Protein AF-G2FBV0-F1 (afdb_monomer_lite)

Structure (mmCIF, N/CA/C/O backbone):
data_AF-G2FBV0-F1
#
_entry.id   AF-G2FBV0-F1
#
loop_
_atom_site.group_PDB
_atom_site.id
_atom_site.type_symbol
_atom_site.label_atom_id
_atom_site.label_alt_id
_atom_site.label_comp_id
_atom_site.label_asym_id
_atom_site.label_entity_id
_atom_site.label_seq_id
_atom_site.pdbx_PDB_ins_code
_atom_site.Cartn_x
_atom_site.Cartn_y
_atom_site.Cartn_z
_atom_site.occupancy
_atom_site.B_iso_or_equiv
_atom_site.auth_seq_id
_atom_site.auth_comp_id
_atom_site.auth_asym_id
_atom_site.auth_atom_id
_atom_site.pdbx_PDB_model_num
ATOM 1 N N . MET A 1 1 ? -1.690 -0.397 3.708 1.00 96.75 1 MET A N 1
ATOM 2 C CA . MET A 1 1 ? -0.736 -1.517 3.858 1.00 96.75 1 MET A CA 1
ATOM 3 C C . MET A 1 1 ? -0.018 -1.736 2.538 1.00 96.75 1 MET A C 1
ATOM 5 O O . MET A 1 1 ? -0.670 -1.680 1.503 1.00 96.75 1 MET A O 1
ATOM 9 N N . VAL A 1 2 ? 1.295 -1.947 2.562 1.00 98.12 2 VAL A N 1
ATOM 10 C CA . VAL A 1 2 ? 2.136 -2.155 1.374 1.00 98.12 2 VAL A CA 1
ATOM 11 C C . VAL A 1 2 ? 2.826 -3.503 1.519 1.00 98.12 2 VAL A C 1
ATOM 13 O O . VAL A 1 2 ? 3.604 -3.699 2.446 1.00 98.12 2 VAL A O 1
ATOM 16 N N . PHE A 1 3 ? 2.529 -4.435 0.625 1.00 97.94 3 PHE A N 1
ATOM 17 C CA . PHE A 1 3 ? 3.175 -5.737 0.563 1.00 97.94 3 PHE A CA 1
ATOM 18 C C . PHE A 1 3 ? 4.417 -5.637 -0.318 1.00 97.94 3 PHE A C 1
ATOM 20 O O . PHE A 1 3 ? 4.321 -5.247 -1.483 1.00 97.94 3 PHE A O 1
ATOM 27 N N . THR A 1 4 ? 5.570 -5.970 0.248 1.00 97.56 4 THR A N 1
ATOM 28 C CA . THR A 1 4 ? 6.894 -5.863 -0.378 1.00 97.56 4 THR A CA 1
ATOM 29 C C . THR A 1 4 ? 7.613 -7.204 -0.315 1.00 97.56 4 THR A C 1
ATOM 31 O O . THR A 1 4 ? 7.167 -8.102 0.391 1.00 97.56 4 THR A O 1
ATOM 34 N N . ALA A 1 5 ? 8.730 -7.335 -1.022 1.00 95.75 5 ALA A N 1
ATOM 35 C CA . ALA A 1 5 ? 9.646 -8.464 -0.895 1.00 95.75 5 ALA A CA 1
ATOM 36 C C . ALA A 1 5 ? 11.090 -7.951 -0.816 1.00 95.75 5 ALA A C 1
ATOM 38 O O . ALA A 1 5 ? 11.381 -6.840 -1.271 1.00 95.75 5 ALA A O 1
ATOM 39 N N . GLU A 1 6 ? 11.984 -8.765 -0.262 1.00 92.62 6 GLU A N 1
ATOM 40 C CA . GLU A 1 6 ? 13.429 -8.533 -0.316 1.00 92.62 6 GLU A CA 1
ATOM 41 C C . GLU A 1 6 ? 13.921 -8.392 -1.774 1.00 92.62 6 GLU A C 1
ATOM 43 O O . GLU A 1 6 ? 13.434 -9.083 -2.670 1.00 92.62 6 GLU A O 1
ATOM 48 N N . ALA A 1 7 ? 14.878 -7.486 -2.012 1.00 90.75 7 ALA A N 1
ATOM 49 C CA . ALA A 1 7 ? 15.469 -7.210 -3.330 1.00 90.75 7 ALA A CA 1
ATOM 50 C C . ALA A 1 7 ? 14.446 -6.870 -4.445 1.00 90.75 7 ALA A C 1
ATOM 52 O O . ALA A 1 7 ? 14.608 -7.251 -5.606 1.00 90.75 7 ALA A O 1
ATOM 53 N N . CYS A 1 8 ? 13.385 -6.134 -4.102 1.00 95.56 8 CYS A N 1
ATOM 54 C CA . CYS A 1 8 ? 12.324 -5.726 -5.025 1.00 95.56 8 CYS A CA 1
ATOM 55 C C . CYS A 1 8 ? 12.521 -4.283 -5.532 1.00 95.56 8 CYS A C 1
ATOM 57 O O . CYS A 1 8 ? 12.062 -3.326 -4.906 1.00 95.56 8 CYS A O 1
ATOM 59 N N . SER A 1 9 ? 13.111 -4.118 -6.720 1.00 97.31 9 SER A N 1
ATOM 60 C CA . SER A 1 9 ? 13.349 -2.793 -7.325 1.00 97.31 9 SER A CA 1
ATOM 61 C C . SER A 1 9 ? 12.065 -1.986 -7.564 1.00 97.31 9 SER A C 1
ATOM 63 O O . SER A 1 9 ? 12.040 -0.777 -7.354 1.00 97.31 9 SER A O 1
ATOM 65 N N . TYR A 1 10 ? 10.963 -2.641 -7.941 1.00 98.06 10 TYR A N 1
ATOM 66 C CA . TYR A 1 10 ? 9.659 -1.982 -8.085 1.00 98.06 10 TYR A CA 1
ATOM 67 C C . TYR A 1 10 ? 9.100 -1.476 -6.749 1.00 98.06 10 TYR A C 1
ATOM 69 O O . TYR A 1 10 ? 8.418 -0.454 -6.711 1.00 98.06 10 TYR A O 1
ATOM 77 N N . CYS A 1 11 ? 9.389 -2.175 -5.648 1.00 98.06 11 CYS A N 1
ATOM 78 C CA . CYS A 1 11 ? 8.986 -1.759 -4.310 1.00 98.06 11 CYS A CA 1
ATOM 79 C C . CYS A 1 11 ? 9.761 -0.505 -3.881 1.00 98.06 11 CYS A C 1
ATOM 81 O O . CYS A 1 11 ? 9.167 0.422 -3.333 1.00 98.06 11 CYS A O 1
ATOM 83 N N . GLU A 1 12 ? 11.063 -0.463 -4.174 1.00 97.94 12 GLU A N 1
ATOM 84 C CA . GLU A 1 12 ? 11.923 0.698 -3.918 1.00 97.94 12 GLU A CA 1
ATOM 85 C C . GLU A 1 12 ? 11.476 1.919 -4.729 1.00 97.94 12 GLU A C 1
ATOM 87 O O . GLU A 1 12 ? 11.300 2.998 -4.163 1.00 97.94 12 GLU A O 1
ATOM 92 N N . GLN A 1 13 ? 11.214 1.743 -6.029 1.00 98.31 13 GLN A N 1
ATOM 93 C CA . GLN A 1 13 ? 10.723 2.825 -6.889 1.00 98.31 13 GLN A CA 1
ATOM 94 C C . GLN A 1 13 ? 9.388 3.382 -6.389 1.00 98.31 13 GLN A C 1
ATOM 96 O O . GLN A 1 13 ? 9.259 4.589 -6.197 1.00 98.31 13 GLN A O 1
ATOM 101 N N . LEU A 1 14 ? 8.418 2.512 -6.084 1.00 98.62 14 LEU A N 1
ATOM 102 C CA . LEU A 1 14 ? 7.136 2.942 -5.526 1.00 98.62 14 LEU A CA 1
ATOM 103 C C . LEU A 1 14 ? 7.314 3.722 -4.210 1.00 98.62 14 LEU A C 1
ATOM 105 O O . LEU A 1 14 ? 6.643 4.734 -3.979 1.00 98.62 14 LEU A O 1
ATOM 109 N N . ALA A 1 15 ? 8.208 3.255 -3.336 1.00 98.00 15 ALA A N 1
ATOM 110 C CA . ALA A 1 15 ? 8.479 3.925 -2.074 1.00 98.00 15 ALA A CA 1
ATOM 111 C C . ALA A 1 15 ? 9.026 5.343 -2.293 1.00 98.00 15 ALA A C 1
ATOM 113 O O . ALA A 1 15 ? 8.491 6.291 -1.716 1.00 98.00 15 ALA A O 1
ATOM 114 N N . HIS A 1 16 ? 10.041 5.491 -3.146 1.00 98.19 16 HIS A N 1
ATOM 115 C CA . HIS A 1 16 ? 10.682 6.775 -3.435 1.00 98.19 16 HIS A CA 1
ATOM 116 C C . HIS A 1 16 ? 9.769 7.754 -4.178 1.00 98.19 16 HIS A C 1
ATOM 118 O O . HIS A 1 16 ? 9.689 8.925 -3.801 1.00 98.19 16 HIS A O 1
ATOM 124 N N . ASP A 1 17 ? 9.068 7.283 -5.205 1.00 98.19 17 ASP A N 1
ATOM 125 C CA . ASP A 1 17 ? 8.331 8.158 -6.117 1.00 98.19 17 ASP A CA 1
ATOM 126 C C . ASP A 1 17 ? 6.993 8.629 -5.536 1.00 98.19 17 ASP A C 1
ATOM 128 O O . ASP A 1 17 ? 6.518 9.718 -5.889 1.00 98.19 17 ASP A O 1
ATOM 132 N N . VAL A 1 18 ? 6.388 7.818 -4.655 1.00 97.75 18 VAL A N 1
ATOM 133 C CA . VAL A 1 18 ? 5.006 8.002 -4.188 1.00 97.75 18 VAL A CA 1
ATOM 134 C C . VAL A 1 18 ? 4.877 7.932 -2.668 1.00 97.75 18 VAL A C 1
ATOM 136 O O . VAL A 1 18 ? 4.404 8.890 -2.057 1.00 97.75 18 VAL A O 1
ATOM 139 N N . LEU A 1 19 ? 5.262 6.818 -2.036 1.00 97.31 19 LEU A N 1
ATOM 140 C CA . LEU A 1 19 ? 4.860 6.552 -0.645 1.00 97.31 19 LEU A CA 1
ATOM 141 C C . LEU A 1 19 ? 5.585 7.440 0.374 1.00 97.31 19 LEU A C 1
ATOM 143 O O . LEU A 1 19 ? 4.952 7.948 1.298 1.00 97.31 19 LEU A O 1
ATOM 147 N N . ILE A 1 20 ? 6.894 7.646 0.208 1.00 97.19 20 ILE A N 1
ATOM 148 C CA . ILE A 1 20 ? 7.689 8.527 1.072 1.00 97.19 20 ILE A CA 1
ATOM 149 C C . ILE A 1 20 ? 7.206 9.983 0.938 1.00 97.19 20 ILE A C 1
ATOM 151 O O . ILE A 1 20 ? 6.895 10.578 1.972 1.00 97.19 20 ILE A O 1
ATOM 155 N N . PRO A 1 21 ? 7.051 10.553 -0.279 1.00 96.06 21 PRO A N 1
ATOM 156 C CA . PRO A 1 21 ? 6.451 11.877 -0.449 1.00 96.06 21 PRO A CA 1
ATOM 157 C C . PRO A 1 21 ? 5.055 12.003 0.170 1.00 96.06 21 PRO A C 1
ATOM 159 O O . PRO A 1 21 ? 4.775 12.992 0.845 1.00 96.06 21 PRO A O 1
ATOM 162 N N . LEU A 1 22 ? 4.191 10.996 -0.003 1.00 94.50 22 LEU A N 1
ATOM 163 C CA . LEU A 1 22 ? 2.845 11.002 0.573 1.00 94.50 22 LEU A CA 1
ATOM 164 C C . LEU A 1 22 ? 2.892 11.046 2.105 1.00 94.50 22 LEU A C 1
ATOM 166 O O . LEU A 1 22 ? 2.213 11.865 2.723 1.00 94.50 22 LEU A O 1
ATOM 170 N N . GLN A 1 23 ? 3.733 10.215 2.725 1.00 94.06 23 GLN A N 1
ATOM 171 C CA . GLN A 1 23 ? 3.895 10.189 4.180 1.00 94.06 23 GLN A CA 1
ATOM 172 C C . GLN A 1 23 ? 4.519 11.488 4.720 1.00 94.06 23 GLN A C 1
ATOM 174 O O . GLN A 1 23 ? 4.215 11.881 5.850 1.00 94.06 23 GLN A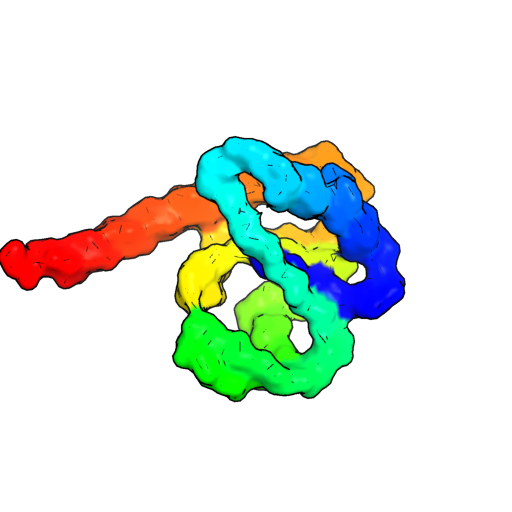 O 1
ATOM 179 N N . ALA A 1 24 ? 5.361 12.157 3.928 1.00 94.62 24 ALA A N 1
ATOM 180 C CA . ALA A 1 24 ? 5.998 13.428 4.269 1.00 94.62 24 ALA A CA 1
ATOM 181 C C . ALA A 1 24 ? 5.100 14.659 4.043 1.00 94.62 24 ALA A C 1
ATOM 183 O O . ALA A 1 24 ? 5.400 15.714 4.588 1.00 94.62 24 ALA A O 1
ATOM 184 N N . SER A 1 25 ? 4.012 14.537 3.277 1.00 93.06 25 SER A N 1
ATOM 185 C CA . SER A 1 25 ? 3.101 15.654 2.986 1.00 93.06 25 SER A CA 1
ATOM 186 C C . SER A 1 25 ? 2.412 16.213 4.240 1.00 93.06 25 SER A C 1
ATOM 188 O O . SER A 1 25 ? 2.167 15.481 5.199 1.00 93.06 25 SER A O 1
ATOM 190 N N . ASP A 1 26 ? 2.027 17.488 4.217 1.00 92.88 26 ASP A N 1
ATOM 191 C CA . ASP A 1 26 ? 1.255 18.131 5.296 1.00 92.88 26 ASP A CA 1
ATOM 192 C C . ASP A 1 26 ? -0.270 17.944 5.144 1.00 92.88 26 ASP A C 1
ATOM 194 O O . ASP A 1 26 ? -1.062 18.642 5.784 1.00 92.88 26 ASP A O 1
ATOM 198 N N . GLU A 1 27 ? -0.708 17.005 4.294 1.00 88.56 27 GLU A N 1
ATOM 199 C CA . GLU A 1 27 ? -2.130 16.732 4.081 1.00 88.56 27 GLU A CA 1
ATOM 200 C C . GLU A 1 27 ? -2.782 16.237 5.382 1.00 88.56 27 GLU A C 1
ATOM 202 O O . GLU A 1 27 ? -2.358 15.251 6.001 1.00 88.56 27 GLU A O 1
ATOM 207 N N . GLN A 1 28 ? -3.846 16.927 5.800 1.00 82.06 28 GLN A N 1
ATOM 208 C CA . GLN A 1 28 ? -4.677 16.469 6.906 1.00 82.06 28 GLN A CA 1
ATOM 209 C C . GLN A 1 28 ? -5.382 15.169 6.505 1.00 82.06 28 GLN A C 1
ATOM 211 O O . GLN A 1 28 ? -5.941 15.065 5.419 1.00 82.06 28 GLN A O 1
ATOM 216 N N . ASN A 1 29 ? -5.384 14.183 7.404 1.00 82.19 29 ASN A N 1
ATOM 217 C CA . ASN A 1 29 ? -5.931 12.841 7.165 1.00 82.19 29 ASN A CA 1
ATOM 218 C C . ASN A 1 29 ? -5.176 12.002 6.113 1.00 82.19 29 ASN A C 1
ATOM 220 O O . ASN A 1 29 ? -5.760 11.077 5.543 1.00 82.19 29 ASN A O 1
ATOM 224 N N . LYS A 1 30 ? -3.881 12.265 5.873 1.00 85.50 30 LYS A N 1
ATOM 225 C CA . LYS A 1 30 ? -3.047 11.347 5.077 1.00 85.50 30 LYS A CA 1
ATOM 226 C C . LYS A 1 30 ? -3.049 9.929 5.679 1.00 85.50 30 LYS A C 1
ATOM 228 O O . LYS A 1 30 ? -3.018 9.781 6.907 1.00 85.50 30 LYS A O 1
ATOM 233 N N . PRO A 1 31 ? -3.062 8.872 4.848 1.00 88.94 31 PRO A N 1
ATOM 234 C CA . PRO A 1 31 ? -3.105 7.501 5.336 1.00 88.94 31 PRO A CA 1
ATOM 235 C C . PRO A 1 31 ? -1.818 7.124 6.076 1.00 88.94 31 PRO A C 1
ATOM 237 O O . PRO A 1 31 ? -0.721 7.562 5.730 1.00 88.94 31 PRO A O 1
ATOM 240 N N . ILE A 1 32 ? -1.943 6.241 7.068 1.00 93.31 32 ILE A N 1
ATOM 241 C CA . ILE A 1 32 ? -0.785 5.617 7.712 1.00 93.31 32 ILE A CA 1
ATOM 242 C C . ILE A 1 32 ? -0.269 4.504 6.802 1.00 93.31 32 ILE A C 1
ATOM 244 O O . ILE A 1 32 ? -0.967 3.523 6.527 1.00 93.31 32 ILE A O 1
ATOM 248 N N . ILE A 1 33 ? 0.985 4.622 6.376 1.00 96.12 33 ILE A N 1
ATOM 249 C CA . ILE A 1 33 ? 1.627 3.611 5.543 1.00 96.12 33 ILE A CA 1
ATOM 250 C C . ILE A 1 33 ? 2.386 2.623 6.437 1.00 96.12 33 ILE A C 1
ATOM 252 O O . ILE A 1 33 ? 3.228 2.989 7.255 1.00 96.12 33 ILE A O 1
ATOM 256 N N . LYS A 1 34 ? 2.073 1.336 6.280 1.00 95.25 34 LYS A N 1
ATOM 257 C CA . LYS A 1 34 ? 2.782 0.211 6.900 1.00 95.25 34 LYS A CA 1
ATOM 258 C C . LYS A 1 34 ? 3.241 -0.736 5.803 1.00 95.25 34 LYS A C 1
ATOM 260 O O . LYS A 1 34 ? 2.460 -1.013 4.893 1.00 95.25 34 LYS A O 1
ATOM 265 N N . ALA A 1 35 ? 4.479 -1.206 5.903 1.00 95.25 35 ALA A N 1
ATOM 266 C CA . ALA A 1 35 ? 5.053 -2.187 4.996 1.00 95.25 35 ALA A CA 1
ATOM 267 C C . ALA A 1 35 ? 5.037 -3.580 5.636 1.00 95.25 35 ALA A C 1
ATOM 269 O O . ALA A 1 35 ? 5.253 -3.719 6.841 1.00 95.25 35 ALA A O 1
ATOM 270 N N . PHE A 1 36 ? 4.787 -4.595 4.819 1.00 95.50 36 PHE A N 1
ATOM 271 C CA . PHE A 1 36 ? 4.854 -5.997 5.195 1.00 95.50 36 PHE A CA 1
ATOM 272 C C . PHE A 1 36 ? 5.645 -6.759 4.147 1.00 95.50 36 PHE A C 1
ATOM 274 O O . PHE A 1 36 ? 5.231 -6.862 2.993 1.00 95.50 36 PHE A O 1
ATOM 281 N N . ASP A 1 37 ? 6.777 -7.299 4.576 1.00 94.38 37 ASP A N 1
ATOM 282 C CA . ASP A 1 37 ? 7.618 -8.133 3.738 1.00 94.38 37 ASP A CA 1
ATOM 283 C C . ASP A 1 37 ? 7.044 -9.556 3.672 1.00 94.38 37 ASP A C 1
ATOM 285 O O . ASP A 1 37 ? 6.981 -10.272 4.678 1.00 94.38 37 ASP A O 1
ATOM 289 N N . ILE A 1 38 ? 6.617 -9.959 2.473 1.00 93.75 38 ILE A N 1
ATOM 290 C CA . ILE A 1 38 ? 6.004 -11.264 2.212 1.00 93.75 38 ILE A CA 1
ATOM 291 C C . ILE A 1 38 ? 6.990 -12.426 2.326 1.00 93.75 38 ILE A C 1
ATOM 293 O O . ILE A 1 38 ? 6.558 -13.568 2.493 1.00 93.75 38 ILE A O 1
ATOM 297 N N . SER A 1 39 ? 8.294 -12.146 2.282 1.00 87.06 39 SER A N 1
ATOM 298 C CA . SER A 1 39 ? 9.349 -13.134 2.503 1.00 87.06 39 SER A CA 1
ATOM 299 C C . SER A 1 39 ? 9.463 -13.529 3.980 1.00 87.06 39 SER A C 1
ATOM 301 O O . SER A 1 39 ? 10.075 -14.546 4.314 1.00 87.06 39 SER A O 1
ATOM 303 N N . THR A 1 40 ? 8.842 -12.773 4.895 1.00 77.69 40 THR A N 1
ATOM 304 C CA . THR A 1 40 ? 8.898 -13.073 6.329 1.00 77.69 40 THR A CA 1
ATOM 305 C C . THR A 1 40 ? 7.972 -14.241 6.696 1.00 77.69 40 THR A C 1
ATOM 307 O O . THR A 1 40 ? 6.747 -14.142 6.737 1.00 77.69 40 THR A O 1
ATOM 310 N N . GLY A 1 41 ? 8.562 -15.395 7.026 1.00 71.50 41 GLY A N 1
ATOM 311 C CA . GLY A 1 41 ? 7.830 -16.606 7.436 1.00 71.50 41 GLY A CA 1
ATOM 312 C C . GLY A 1 41 ? 7.229 -16.567 8.853 1.00 71.50 41 GLY A C 1
ATOM 313 O O . GLY A 1 41 ? 6.750 -17.587 9.354 1.00 71.50 41 GLY A O 1
ATOM 314 N N . ASN A 1 42 ? 7.270 -15.416 9.525 1.00 84.31 42 ASN A N 1
ATOM 315 C CA . ASN A 1 42 ? 6.974 -15.293 10.949 1.00 84.31 42 ASN A CA 1
ATOM 316 C C . ASN A 1 42 ? 5.471 -15.144 11.248 1.00 84.31 42 ASN A C 1
ATOM 318 O O . ASN A 1 42 ? 4.631 -14.906 10.374 1.00 84.31 42 ASN A O 1
ATOM 322 N N . LYS A 1 43 ? 5.117 -15.319 12.527 1.00 91.69 43 LYS A N 1
ATOM 323 C CA . LYS A 1 43 ? 3.802 -14.916 13.044 1.00 91.69 43 LYS A CA 1
ATOM 324 C C . LYS A 1 43 ? 3.800 -13.408 13.286 1.00 91.69 43 LYS A C 1
ATOM 326 O O . LYS A 1 43 ? 4.790 -12.884 13.791 1.00 91.69 43 LYS A O 1
ATOM 331 N N . ILE A 1 44 ? 2.681 -12.754 13.001 1.00 92.62 44 ILE A N 1
ATOM 332 C CA . ILE A 1 44 ? 2.462 -11.330 13.280 1.00 92.62 44 ILE A CA 1
ATOM 333 C C . ILE A 1 44 ? 1.293 -11.137 14.242 1.00 92.62 44 ILE A C 1
ATOM 335 O O . ILE A 1 44 ? 0.480 -12.047 14.409 1.00 92.62 44 ILE A O 1
ATOM 339 N N . ILE A 1 45 ? 1.233 -9.962 14.867 1.00 94.19 45 ILE A N 1
ATOM 340 C CA . ILE A 1 45 ? 0.065 -9.505 15.623 1.00 94.19 45 ILE A CA 1
ATOM 341 C C . ILE A 1 45 ? -0.893 -8.838 14.639 1.00 94.19 45 ILE A C 1
ATOM 343 O O . ILE A 1 45 ? -0.483 -7.939 13.906 1.00 94.19 45 ILE A O 1
ATOM 347 N N . ASP A 1 46 ? -2.124 -9.327 14.592 1.00 94.75 46 ASP A N 1
ATOM 348 C CA . ASP A 1 46 ? -3.180 -8.826 13.716 1.00 94.75 46 ASP A CA 1
ATOM 349 C C . ASP A 1 46 ? -3.952 -7.662 14.364 1.00 94.75 46 ASP A C 1
ATOM 351 O O . ASP A 1 46 ? -3.712 -7.314 15.523 1.00 94.75 46 ASP A O 1
ATOM 355 N N . PHE A 1 47 ? -4.886 -7.064 13.622 1.00 94.62 47 PHE A N 1
ATOM 356 C CA . PHE A 1 47 ? -5.693 -5.921 14.074 1.00 94.62 47 PHE A CA 1
ATOM 357 C C . PHE A 1 47 ? -6.499 -6.203 15.356 1.00 94.62 47 PHE A C 1
ATOM 359 O O . PHE A 1 47 ? -6.691 -5.302 16.166 1.00 94.62 47 PHE A O 1
ATOM 366 N N . ASP A 1 48 ? -6.906 -7.455 15.579 1.00 94.56 48 ASP A N 1
ATOM 367 C CA . ASP A 1 48 ? -7.633 -7.910 16.774 1.00 94.56 48 ASP A CA 1
ATOM 368 C C . ASP A 1 48 ? -6.713 -8.337 17.940 1.00 94.56 48 ASP A C 1
ATOM 370 O O . ASP A 1 48 ? -7.178 -8.842 18.963 1.00 94.56 48 ASP A O 1
ATOM 374 N N . GLY A 1 49 ? -5.393 -8.174 17.794 1.00 95.94 49 GLY A N 1
ATOM 375 C CA . GLY A 1 49 ? -4.391 -8.595 18.776 1.00 95.94 49 GLY A CA 1
ATOM 376 C C . GLY A 1 49 ? -4.016 -10.081 18.715 1.00 95.94 49 GLY A C 1
ATOM 377 O O . GLY A 1 49 ? -3.120 -10.522 19.447 1.00 95.94 49 GLY A O 1
ATOM 378 N N . SER A 1 50 ? -4.644 -10.873 17.844 1.00 95.69 50 SER A N 1
ATOM 379 C CA . SER A 1 50 ? -4.334 -12.293 17.687 1.00 95.69 50 SER A CA 1
ATOM 380 C C . SER A 1 50 ? -3.024 -12.522 16.920 1.00 95.69 50 SER A C 1
ATOM 382 O O . SER A 1 50 ? -2.559 -11.695 16.136 1.00 95.69 50 SER A O 1
ATOM 384 N N . LYS A 1 51 ? -2.388 -13.680 17.149 1.00 96.31 51 LYS A N 1
ATOM 385 C CA . LYS A 1 51 ? -1.188 -14.098 16.406 1.00 96.31 51 LYS A CA 1
ATOM 386 C C . LYS A 1 51 ? -1.581 -14.874 15.153 1.00 96.31 51 LYS A C 1
ATOM 388 O O . LYS A 1 51 ? -1.964 -16.042 15.257 1.00 96.31 51 LYS A O 1
ATOM 393 N N . VAL A 1 52 ? -1.365 -14.299 13.973 1.00 95.19 52 VAL A N 1
ATOM 394 C CA . VAL A 1 52 ? -1.633 -14.954 12.679 1.00 95.19 52 VAL A CA 1
ATOM 395 C C . VAL A 1 52 ? -0.340 -15.316 11.947 1.00 95.19 52 VAL A C 1
ATOM 397 O O . VAL A 1 52 ? 0.700 -14.686 12.129 1.00 95.19 52 VAL A O 1
ATOM 400 N N . ARG A 1 53 ? -0.369 -16.372 11.121 1.00 94.25 53 ARG A N 1
ATOM 401 C CA . ARG A 1 53 ? 0.768 -16.716 10.243 1.00 94.25 53 ARG A CA 1
ATOM 402 C C . ARG A 1 53 ? 0.840 -15.695 9.106 1.00 94.25 53 ARG A C 1
ATOM 404 O O . ARG A 1 53 ? -0.193 -15.455 8.486 1.00 94.25 53 ARG A O 1
ATOM 411 N N . GLY A 1 54 ? 2.032 -15.194 8.765 1.00 93.94 54 GLY A N 1
ATOM 412 C CA . GLY A 1 54 ? 2.213 -14.221 7.676 1.00 93.94 54 GLY A CA 1
ATOM 413 C C . GLY A 1 54 ? 1.525 -14.631 6.368 1.00 93.94 54 GLY A C 1
ATOM 414 O O . GLY A 1 54 ? 0.755 -13.864 5.808 1.00 93.94 54 GLY A O 1
ATOM 415 N N . ARG A 1 55 ? 1.651 -15.898 5.956 1.00 93.19 55 ARG A N 1
ATOM 416 C CA . ARG A 1 55 ?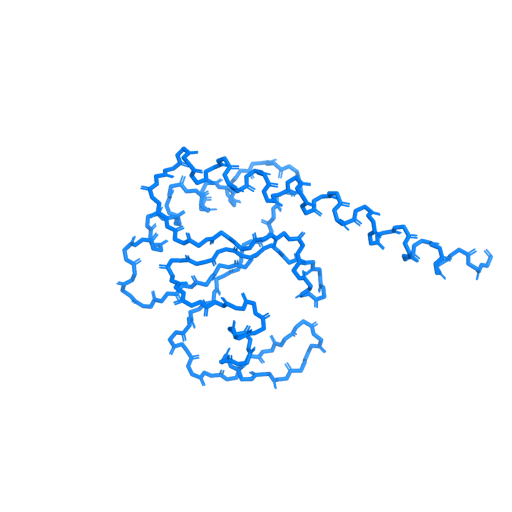 0.951 -16.438 4.771 1.00 93.19 55 ARG A CA 1
ATOM 417 C C . ARG A 1 55 ? -0.578 -16.317 4.810 1.00 93.19 55 ARG A C 1
ATOM 419 O O . ARG A 1 55 ? -1.196 -16.119 3.772 1.00 93.19 55 ARG A O 1
ATOM 426 N N . ASN A 1 56 ? -1.193 -16.433 5.989 1.00 94.56 56 ASN A N 1
ATOM 427 C CA . ASN A 1 56 ? -2.641 -16.279 6.129 1.00 94.56 56 ASN A CA 1
ATOM 428 C C . ASN A 1 56 ? -3.020 -14.800 5.977 1.00 94.56 56 ASN A C 1
ATOM 430 O O . ASN A 1 56 ? -4.041 -14.494 5.374 1.00 94.56 56 ASN A O 1
ATOM 434 N N . PHE A 1 57 ? -2.175 -13.896 6.482 1.00 95.00 57 PHE A N 1
ATOM 435 C CA . PHE A 1 57 ? -2.343 -12.457 6.309 1.00 95.00 57 PHE A CA 1
ATOM 436 C C . PHE A 1 57 ? -2.193 -12.039 4.835 1.00 95.00 57 PHE A C 1
ATOM 438 O O . PHE A 1 57 ? -3.051 -11.337 4.320 1.00 95.00 57 PHE A O 1
ATOM 445 N N . ILE A 1 58 ? -1.182 -12.551 4.122 1.00 95.19 58 ILE A N 1
ATOM 446 C CA . ILE A 1 58 ? -1.001 -12.356 2.667 1.00 95.19 58 ILE A CA 1
ATOM 447 C C . ILE A 1 58 ? -2.229 -12.868 1.897 1.00 95.19 58 ILE A C 1
ATOM 449 O O . ILE A 1 58 ? -2.794 -12.159 1.064 1.00 95.19 58 ILE A O 1
ATOM 453 N N . SER A 1 59 ? -2.674 -14.091 2.210 1.00 94.62 59 SER A N 1
ATOM 454 C CA . SER A 1 59 ? -3.813 -14.723 1.540 1.00 94.62 59 SER A CA 1
ATOM 455 C C . SER A 1 59 ? -5.131 -13.986 1.777 1.00 94.62 59 SER A C 1
ATOM 457 O O . SER A 1 59 ? -5.963 -13.981 0.874 1.00 94.62 59 SER A O 1
ATOM 459 N N . ARG A 1 60 ? -5.332 -13.360 2.948 1.00 95.25 60 ARG A N 1
ATOM 460 C CA . ARG A 1 60 ? -6.543 -12.577 3.260 1.00 95.25 60 ARG A CA 1
ATOM 461 C C . AR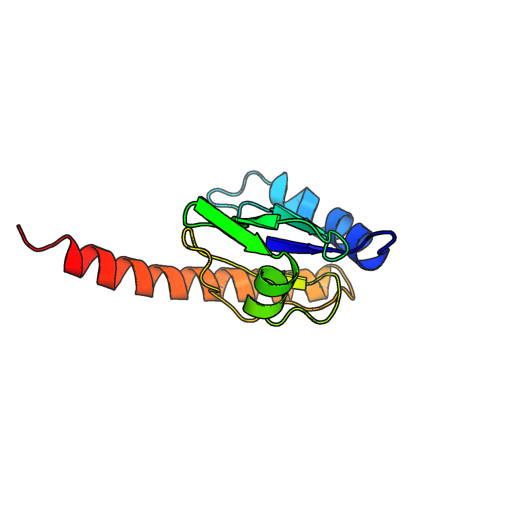G A 1 60 ? -6.784 -11.469 2.235 1.00 95.25 60 ARG A C 1
ATOM 463 O O . ARG A 1 60 ? -7.930 -11.209 1.894 1.00 95.25 60 ARG A O 1
ATOM 470 N N . TYR A 1 61 ? -5.714 -10.848 1.742 1.00 96.38 61 TYR A N 1
ATOM 471 C CA . TYR A 1 61 ? -5.788 -9.736 0.791 1.00 96.38 61 TYR A CA 1
ATOM 472 C C . TYR A 1 61 ? -5.461 -10.150 -0.647 1.00 96.38 61 TYR A C 1
ATOM 474 O O . TYR A 1 61 ? -5.227 -9.294 -1.494 1.00 96.38 61 TYR A O 1
ATOM 482 N N . THR A 1 62 ? -5.443 -11.458 -0.935 1.00 94.19 62 THR A N 1
ATOM 483 C CA . THR A 1 62 ? -5.192 -12.006 -2.281 1.00 94.19 62 THR A CA 1
ATOM 484 C C . THR A 1 62 ? -3.898 -11.466 -2.909 1.00 94.19 62 THR A C 1
ATOM 486 O O . THR A 1 62 ? -3.837 -11.169 -4.098 1.00 94.19 62 THR A O 1
ATOM 489 N N . VAL A 1 63 ? -2.845 -11.299 -2.108 1.00 96.12 63 VAL A N 1
ATOM 490 C CA . VAL A 1 63 ? -1.562 -10.777 -2.595 1.00 96.12 63 VAL A CA 1
ATOM 491 C C . VAL A 1 63 ? -0.807 -11.887 -3.324 1.00 96.12 63 VAL A C 1
ATOM 493 O O . VAL A 1 63 ? -0.451 -12.899 -2.723 1.00 96.12 63 VAL A O 1
ATOM 496 N N . PHE A 1 64 ? -0.548 -11.683 -4.617 1.00 94.19 64 PHE A N 1
ATOM 497 C CA . PHE A 1 64 ? 0.175 -12.629 -5.482 1.00 94.19 64 PHE A CA 1
ATOM 498 C C . PHE A 1 64 ? 1.410 -12.022 -6.171 1.00 94.19 64 PHE A C 1
ATOM 500 O O . PHE A 1 64 ? 2.150 -12.741 -6.835 1.00 94.19 64 PHE A O 1
ATOM 507 N N . ALA A 1 65 ? 1.639 -10.713 -6.026 1.00 96.19 65 ALA A N 1
ATOM 508 C CA . ALA A 1 65 ? 2.773 -9.995 -6.606 1.00 96.19 65 ALA A CA 1
ATOM 509 C C . ALA A 1 65 ? 3.200 -8.820 -5.710 1.00 96.19 65 ALA A C 1
ATOM 511 O O . ALA A 1 65 ? 2.435 -8.362 -4.857 1.00 96.19 65 ALA A O 1
ATOM 512 N N . THR A 1 66 ? 4.419 -8.318 -5.911 1.00 97.50 66 THR A N 1
ATOM 513 C CA . THR A 1 66 ? 4.968 -7.169 -5.177 1.00 97.50 66 THR A CA 1
ATOM 514 C C . THR A 1 66 ? 5.486 -6.083 -6.128 1.00 97.50 66 THR A C 1
ATOM 516 O O . THR A 1 66 ? 6.080 -6.427 -7.149 1.00 97.50 66 THR A O 1
ATOM 519 N N . PRO A 1 67 ? 5.334 -4.790 -5.783 1.00 98.25 67 PRO A N 1
ATOM 520 C CA . PRO A 1 67 ? 4.581 -4.297 -4.630 1.00 98.25 67 PRO A CA 1
ATOM 521 C C . PRO A 1 67 ? 3.066 -4.499 -4.805 1.00 98.25 67 PRO A C 1
ATOM 523 O O . PRO A 1 67 ? 2.570 -4.509 -5.926 1.00 98.25 67 PRO A O 1
ATOM 526 N N . THR A 1 68 ? 2.327 -4.651 -3.706 1.00 98.62 68 THR A N 1
ATOM 527 C CA . THR A 1 68 ? 0.855 -4.549 -3.711 1.00 98.62 68 THR A CA 1
ATOM 528 C C . THR A 1 68 ? 0.404 -3.607 -2.602 1.00 98.62 68 THR A C 1
ATOM 530 O O . THR A 1 68 ? 0.796 -3.786 -1.449 1.00 98.62 68 THR A O 1
ATOM 533 N N . VAL A 1 69 ? -0.432 -2.618 -2.917 1.00 98.44 69 VAL A N 1
ATOM 534 C CA . VAL A 1 69 ? -1.011 -1.698 -1.928 1.00 98.44 69 VAL A CA 1
ATOM 535 C C . VAL A 1 69 ? -2.470 -2.030 -1.677 1.00 98.44 69 VAL A C 1
ATOM 537 O O . VAL A 1 69 ? -3.274 -2.135 -2.599 1.00 98.44 69 VAL A O 1
ATOM 540 N N . VAL A 1 70 ? -2.804 -2.167 -0.396 1.00 98.38 70 VAL A N 1
ATOM 541 C CA . VAL A 1 70 ? -4.158 -2.432 0.091 1.00 98.38 70 VAL A CA 1
ATOM 542 C C . VAL A 1 70 ? -4.533 -1.345 1.091 1.00 98.38 70 VAL A C 1
ATOM 544 O O . VAL A 1 70 ? -3.799 -1.109 2.061 1.00 98.38 70 VAL A O 1
ATOM 547 N N . ILE A 1 71 ? -5.664 -0.679 0.864 1.00 97.25 71 ILE A N 1
ATOM 548 C CA . ILE A 1 71 ? -6.221 0.303 1.800 1.00 97.25 71 ILE A CA 1
ATOM 549 C C . ILE A 1 71 ? -7.151 -0.428 2.764 1.00 97.25 71 ILE A C 1
ATOM 551 O O . ILE A 1 71 ? -8.040 -1.166 2.336 1.00 97.25 71 ILE A O 1
ATOM 555 N N . LEU A 1 72 ? -6.892 -0.248 4.058 1.00 96.88 72 LEU A N 1
ATOM 556 C CA . LEU A 1 72 ? -7.552 -0.952 5.151 1.00 96.88 72 LEU A CA 1
ATOM 557 C C . LEU A 1 72 ? -8.168 0.052 6.126 1.00 96.88 72 LEU A C 1
ATOM 559 O O . LEU A 1 72 ? -7.596 1.126 6.322 1.00 96.88 72 LEU A O 1
ATOM 563 N N . ASP A 1 73 ? -9.276 -0.322 6.760 1.00 95.19 73 ASP A N 1
ATOM 564 C CA . ASP A 1 73 ? -9.782 0.377 7.944 1.00 95.19 73 ASP A CA 1
ATOM 565 C C . ASP A 1 73 ? -9.022 -0.024 9.226 1.00 95.19 73 ASP A C 1
ATOM 567 O O . ASP A 1 73 ? -8.041 -0.775 9.200 1.00 95.19 73 ASP A O 1
ATOM 571 N N . SER A 1 74 ? -9.481 0.488 10.372 1.00 92.62 74 SER A N 1
ATOM 572 C CA . SER A 1 74 ? -8.890 0.212 11.686 1.00 92.62 74 SER A CA 1
ATOM 573 C C . SER A 1 74 ? -9.015 -1.249 12.134 1.00 92.62 74 SER A C 1
ATOM 575 O O . SER A 1 74 ? -8.273 -1.661 13.023 1.00 92.62 74 SER A O 1
ATOM 577 N N . GLN A 1 75 ? -9.915 -2.028 11.526 1.00 94.69 75 GLN A N 1
ATOM 578 C CA . GLN A 1 75 ? -10.156 -3.444 11.823 1.00 94.69 75 GLN A CA 1
ATOM 579 C C . GLN A 1 75 ? -9.501 -4.377 10.791 1.00 94.69 75 GLN A C 1
ATOM 581 O O . GLN A 1 75 ? -9.662 -5.596 10.854 1.00 94.69 75 GLN A O 1
ATOM 586 N N . GLY A 1 76 ? -8.756 -3.826 9.828 1.00 95.44 76 GLY A N 1
ATOM 587 C CA . GLY A 1 76 ? -8.109 -4.602 8.773 1.00 95.44 76 GLY A CA 1
ATOM 588 C C . GLY A 1 76 ? -9.050 -5.030 7.647 1.00 95.44 76 GLY A C 1
ATOM 589 O O . GLY A 1 76 ? -8.696 -5.915 6.863 1.00 95.44 76 GLY A O 1
ATOM 590 N N . LYS A 1 77 ? -10.239 -4.430 7.525 1.00 96.38 77 LYS A N 1
ATOM 591 C CA . LYS A 1 77 ? -11.124 -4.654 6.377 1.00 96.38 77 LYS A CA 1
ATOM 592 C C . LYS A 1 77 ? -10.600 -3.880 5.174 1.00 96.38 77 LYS A C 1
ATOM 594 O O . LYS A 1 77 ? -10.273 -2.702 5.270 1.00 96.38 77 LYS A O 1
ATOM 599 N N . GLN A 1 78 ? -10.562 -4.536 4.021 1.00 96.38 78 GLN A N 1
ATOM 600 C CA . GLN A 1 78 ? -10.205 -3.899 2.759 1.00 96.38 78 GLN A CA 1
ATOM 601 C C . GLN A 1 78 ? -11.309 -2.942 2.284 1.00 96.38 78 GLN A C 1
ATOM 603 O O . GLN A 1 78 ? -12.471 -3.336 2.190 1.00 96.38 78 GLN A O 1
ATOM 608 N N . LEU A 1 79 ? -10.926 -1.702 1.965 1.00 96.50 79 LEU A N 1
ATOM 609 C CA . LEU A 1 79 ? -11.851 -0.622 1.591 1.00 96.50 79 LEU A CA 1
ATOM 610 C C . LEU A 1 79 ? -11.937 -0.366 0.079 1.00 96.50 79 LEU A C 1
ATOM 612 O O . LEU A 1 79 ? -12.930 0.170 -0.398 1.00 96.50 79 LEU A O 1
ATOM 616 N N . ALA A 1 80 ? -10.919 -0.766 -0.682 1.00 96.00 80 ALA A N 1
ATOM 617 C CA . ALA A 1 80 ? -10.864 -0.603 -2.134 1.00 96.00 80 ALA A CA 1
ATOM 618 C C . ALA A 1 80 ? -10.152 -1.790 -2.794 1.00 96.00 80 ALA A C 1
ATOM 620 O O . ALA A 1 80 ? -9.520 -2.605 -2.118 1.00 96.00 80 ALA A O 1
ATOM 621 N N . ALA A 1 81 ? -10.247 -1.904 -4.120 1.00 95.00 81 ALA A N 1
ATOM 622 C CA . ALA A 1 81 ? -9.492 -2.907 -4.867 1.00 95.00 81 ALA A CA 1
ATOM 623 C C . ALA A 1 81 ? -7.969 -2.726 -4.652 1.00 95.00 81 ALA A C 1
ATOM 625 O O . ALA A 1 81 ? -7.506 -1.583 -4.604 1.00 95.00 81 ALA A O 1
ATOM 626 N N . PRO A 1 82 ? -7.176 -3.810 -4.522 1.00 97.44 82 PRO A N 1
ATOM 627 C CA . PRO A 1 82 ? -5.731 -3.698 -4.358 1.00 97.44 82 PRO A CA 1
ATOM 628 C C . PRO A 1 82 ? -5.068 -3.116 -5.607 1.00 97.44 82 PRO A C 1
ATOM 630 O O . PRO A 1 82 ? -5.448 -3.446 -6.732 1.00 97.44 82 PRO A O 1
ATOM 633 N N . ILE A 1 83 ? -4.030 -2.308 -5.410 1.00 98.25 83 ILE A N 1
ATOM 634 C CA . ILE A 1 83 ? -3.184 -1.804 -6.495 1.00 98.25 83 ILE A CA 1
ATOM 635 C C . ILE A 1 83 ? -1.979 -2.732 -6.600 1.00 98.25 83 ILE A C 1
ATOM 637 O O . ILE A 1 83 ? -1.194 -2.828 -5.657 1.00 98.25 83 ILE A O 1
ATOM 641 N N . VAL A 1 84 ? -1.849 -3.431 -7.726 1.00 98.06 84 VAL A N 1
ATOM 642 C CA . VAL A 1 84 ? -0.806 -4.440 -7.945 1.00 98.06 84 VAL A CA 1
ATOM 643 C C . VAL A 1 84 ? 0.263 -3.899 -8.888 1.00 98.06 84 VAL A C 1
ATOM 645 O O . VAL A 1 84 ? -0.038 -3.467 -9.999 1.00 98.06 84 VAL A O 1
ATOM 648 N N . GLY A 1 85 ? 1.519 -3.996 -8.460 1.00 97.31 85 GLY A N 1
ATOM 649 C CA . GLY A 1 85 ? 2.689 -3.585 -9.223 1.00 97.31 85 GLY A CA 1
ATOM 650 C C . GLY A 1 85 ? 2.946 -2.079 -9.205 1.00 97.31 85 GLY A C 1
ATOM 651 O O . GLY A 1 85 ? 2.247 -1.295 -8.566 1.00 97.31 85 GLY A O 1
ATOM 652 N N . TYR A 1 86 ? 3.995 -1.685 -9.919 1.00 98.25 86 TYR A N 1
ATOM 653 C CA . TYR A 1 86 ? 4.376 -0.296 -10.141 1.00 98.25 86 TYR A CA 1
ATOM 654 C C . TYR A 1 86 ? 4.884 -0.147 -11.577 1.00 98.25 86 TYR A C 1
ATOM 656 O O . TYR A 1 86 ? 5.715 -0.941 -12.016 1.00 98.25 86 TYR A O 1
ATOM 664 N N . ASN A 1 87 ? 4.368 0.839 -12.312 1.00 92.88 87 ASN A N 1
ATOM 665 C CA . ASN A 1 87 ? 4.735 1.106 -13.706 1.00 92.88 87 ASN A CA 1
ATOM 666 C C . ASN A 1 87 ? 5.372 2.492 -13.883 1.00 92.88 87 ASN A C 1
ATOM 668 O O . ASN A 1 87 ? 6.448 2.603 -14.461 1.00 92.88 87 ASN A O 1
ATOM 672 N N . SER A 1 88 ? 4.714 3.542 -13.397 1.00 97.75 88 SER A N 1
ATOM 673 C CA . SER A 1 88 ? 5.196 4.918 -13.400 1.00 97.75 88 SER A CA 1
ATOM 674 C C . SER A 1 88 ? 4.482 5.719 -12.319 1.00 97.75 88 SER A C 1
ATOM 676 O O . SER A 1 88 ? 3.361 5.391 -11.920 1.00 97.75 88 SER A O 1
ATOM 678 N N . LYS A 1 89 ? 5.109 6.810 -11.880 1.00 97.88 89 LYS A N 1
ATOM 679 C CA . LYS A 1 89 ? 4.558 7.694 -10.854 1.00 97.88 89 LYS A CA 1
ATOM 680 C C . LYS A 1 89 ? 3.164 8.210 -11.213 1.00 97.88 89 LYS A C 1
ATOM 682 O O . LYS A 1 89 ? 2.249 8.082 -10.407 1.00 97.88 89 LYS A O 1
ATOM 687 N N . ASP A 1 90 ? 2.989 8.749 -12.417 1.00 97.81 90 ASP A N 1
ATOM 688 C CA . ASP A 1 90 ? 1.733 9.396 -12.816 1.00 97.81 90 ASP A CA 1
ATOM 689 C C . ASP A 1 90 ? 0.572 8.399 -12.886 1.00 97.81 90 ASP A C 1
ATOM 691 O O . ASP A 1 90 ? -0.498 8.644 -12.328 1.00 97.81 90 ASP A O 1
ATOM 695 N N . ALA A 1 91 ? 0.795 7.237 -13.510 1.00 97.31 91 ALA A N 1
ATOM 696 C CA . ALA A 1 91 ? -0.220 6.191 -13.584 1.00 97.31 91 ALA A CA 1
ATOM 697 C C . ALA A 1 91 ? -0.558 5.646 -12.190 1.00 97.31 91 ALA A C 1
ATOM 699 O O . ALA A 1 91 ? -1.728 5.421 -11.873 1.00 97.31 91 ALA A O 1
ATOM 700 N N . TYR A 1 92 ? 0.454 5.483 -11.336 1.00 98.12 92 TYR A N 1
ATOM 701 C CA . TYR A 1 92 ? 0.257 5.008 -9.976 1.00 98.12 92 TYR A CA 1
ATOM 702 C C . TYR A 1 92 ? -0.523 6.009 -9.115 1.00 98.12 92 TYR A C 1
ATOM 704 O O . TYR A 1 92 ? -1.415 5.603 -8.372 1.00 98.12 92 TYR A O 1
ATOM 712 N N . LEU A 1 93 ? -0.241 7.311 -9.227 1.00 97.25 93 LEU A N 1
ATOM 713 C CA . LEU A 1 93 ? -0.962 8.353 -8.488 1.00 97.25 93 LEU A CA 1
ATOM 714 C C . LEU A 1 93 ? -2.452 8.383 -8.843 1.00 97.25 93 LEU A C 1
ATOM 716 O O . LEU A 1 93 ? -3.278 8.543 -7.948 1.00 97.25 93 LEU A O 1
ATOM 720 N N . ILE A 1 94 ? -2.811 8.159 -10.110 1.00 97.50 94 ILE A N 1
ATOM 721 C CA . ILE A 1 94 ? -4.219 8.042 -10.525 1.00 97.50 94 ILE A CA 1
ATOM 722 C C . ILE A 1 94 ? -4.892 6.862 -9.812 1.00 97.50 94 ILE A C 1
ATOM 724 O O . ILE A 1 94 ? -5.958 7.022 -9.219 1.00 97.50 94 ILE A O 1
ATOM 728 N N . LEU A 1 95 ? -4.260 5.682 -9.830 1.00 97.94 95 LEU A N 1
ATOM 729 C CA . LEU A 1 95 ? -4.791 4.492 -9.156 1.00 97.94 95 LEU A CA 1
ATOM 730 C C . LEU A 1 95 ? -4.916 4.704 -7.643 1.00 97.94 95 LEU A C 1
ATOM 732 O O . LEU A 1 95 ? -5.933 4.340 -7.052 1.00 97.94 95 LEU A O 1
ATOM 736 N N . LEU A 1 96 ? -3.903 5.313 -7.026 1.00 97.00 96 LEU A N 1
ATOM 737 C CA . LEU A 1 96 ? -3.867 5.572 -5.592 1.00 97.00 96 LEU A CA 1
ATOM 738 C C . LEU A 1 96 ? -4.959 6.550 -5.162 1.00 97.00 96 LEU A C 1
ATOM 740 O O . LEU A 1 96 ? -5.676 6.261 -4.206 1.00 97.00 96 LEU A O 1
ATOM 744 N N . ASN A 1 97 ? -5.123 7.661 -5.880 1.00 95.44 97 ASN A N 1
ATOM 745 C CA . ASN A 1 97 ? -6.156 8.650 -5.578 1.00 95.44 97 ASN A CA 1
ATOM 746 C C . ASN A 1 97 ? -7.557 8.044 -5.724 1.00 95.44 97 ASN A C 1
ATOM 748 O O . ASN A 1 97 ? -8.359 8.146 -4.800 1.00 95.44 97 ASN A O 1
ATOM 752 N N . ASN A 1 98 ? -7.813 7.295 -6.803 1.00 96.56 98 ASN A N 1
ATOM 753 C CA . ASN A 1 98 ? -9.090 6.599 -6.991 1.00 96.56 98 ASN A CA 1
ATOM 754 C C . ASN A 1 98 ? -9.385 5.605 -5.855 1.00 96.56 98 ASN A C 1
ATOM 756 O O . ASN A 1 98 ? -10.523 5.496 -5.391 1.00 96.56 98 ASN A O 1
ATOM 760 N N . ALA A 1 99 ? -8.366 4.871 -5.396 1.00 96.38 99 ALA A N 1
ATOM 761 C CA . ALA A 1 99 ? -8.508 3.937 -4.286 1.00 96.38 99 ALA A CA 1
ATOM 762 C C . ALA A 1 99 ? -8.762 4.663 -2.953 1.00 96.38 99 ALA A C 1
ATOM 764 O O . ALA A 1 99 ? -9.590 4.202 -2.164 1.00 96.38 99 ALA A O 1
ATOM 765 N N . ILE A 1 100 ? -8.094 5.795 -2.702 1.00 93.94 100 ILE A N 1
ATOM 766 C CA . ILE A 1 100 ? -8.321 6.638 -1.517 1.00 93.94 100 ILE A CA 1
ATOM 767 C C . ILE A 1 100 ? -9.747 7.190 -1.523 1.00 93.94 100 ILE A C 1
ATOM 769 O O . ILE A 1 100 ? -10.438 7.072 -0.512 1.00 93.94 100 ILE A O 1
ATOM 773 N N . ASP A 1 101 ? -10.216 7.722 -2.649 1.00 93.94 101 ASP A N 1
ATOM 774 C CA . ASP A 1 101 ? -11.567 8.273 -2.760 1.00 93.94 101 ASP A CA 1
ATOM 775 C C . ASP A 1 101 ? -12.634 7.188 -2.571 1.00 93.94 101 ASP A C 1
ATOM 777 O O . ASP A 1 101 ? -13.553 7.360 -1.771 1.00 93.94 101 ASP A O 1
ATOM 781 N N . SER A 1 102 ? -12.446 6.016 -3.189 1.00 94.56 102 SER A N 1
ATOM 782 C CA . SER A 1 102 ? -13.320 4.851 -2.965 1.00 94.56 10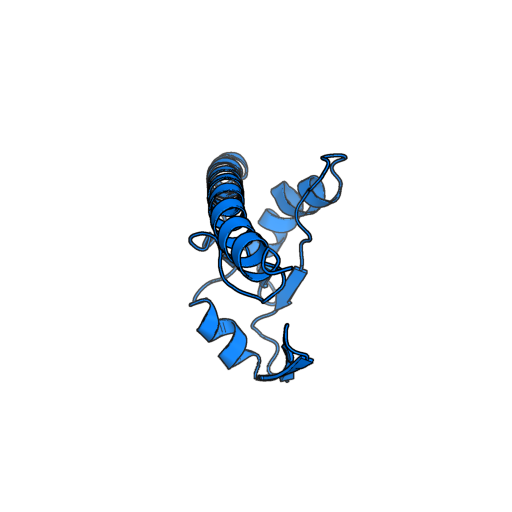2 SER A CA 1
ATOM 783 C C . SER A 1 102 ? -13.346 4.434 -1.492 1.00 94.56 102 SER A C 1
ATOM 785 O O . SER A 1 102 ? -14.398 4.098 -0.949 1.00 94.56 102 SER A O 1
ATOM 787 N N . SER A 1 103 ? -12.191 4.491 -0.824 1.00 94.44 103 SER A N 1
ATOM 788 C CA . SER A 1 103 ? -12.075 4.138 0.592 1.00 94.44 103 SER A CA 1
ATOM 789 C C . SER A 1 103 ? -12.770 5.154 1.495 1.00 94.44 103 SER A C 1
ATOM 791 O O . SER A 1 103 ? -13.412 4.758 2.464 1.00 94.44 103 SER A O 1
ATOM 793 N N . ARG A 1 104 ? -12.696 6.451 1.169 1.00 91.75 104 ARG A N 1
ATOM 794 C CA . ARG A 1 104 ? -13.415 7.514 1.889 1.00 91.75 104 ARG A CA 1
ATOM 795 C C . ARG A 1 104 ? -14.928 7.301 1.810 1.00 91.75 104 ARG A C 1
ATOM 797 O O . ARG A 1 104 ? -15.591 7.374 2.841 1.00 91.75 104 ARG A O 1
ATOM 804 N N . THR A 1 105 ?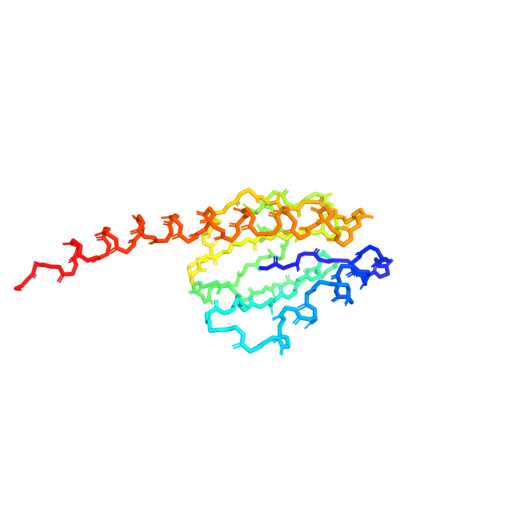 -15.460 6.964 0.633 1.00 91.00 105 THR A N 1
ATOM 805 C CA . THR A 1 105 ? -16.883 6.614 0.477 1.00 91.00 105 THR A CA 1
ATOM 806 C C . THR A 1 105 ? -17.243 5.366 1.282 1.00 91.00 105 THR A C 1
ATOM 808 O O . THR A 1 105 ? -18.192 5.393 2.061 1.00 91.00 105 THR A O 1
ATOM 811 N N . ALA A 1 106 ? -16.440 4.301 1.187 1.00 91.31 106 ALA A N 1
ATOM 812 C CA . ALA A 1 106 ? -16.681 3.074 1.945 1.00 91.31 106 ALA A CA 1
ATOM 813 C C . ALA A 1 106 ? -16.656 3.295 3.469 1.00 91.31 106 ALA A C 1
ATOM 815 O O . ALA A 1 106 ? -17.387 2.627 4.193 1.00 91.31 106 ALA A O 1
ATOM 816 N N . MET A 1 107 ? -15.838 4.228 3.971 1.00 86.38 107 MET A N 1
ATOM 817 C CA . MET A 1 107 ? -15.800 4.579 5.395 1.00 86.38 107 MET A CA 1
ATOM 818 C C . MET A 1 107 ? -17.041 5.345 5.852 1.00 86.38 107 MET A C 1
ATOM 820 O O . MET A 1 107 ? -17.534 5.078 6.944 1.00 86.38 107 MET A O 1
ATOM 824 N N . GLN A 1 108 ? -17.579 6.250 5.030 1.00 80.94 108 GLN A N 1
ATOM 825 C CA . GLN A 1 108 ? -18.833 6.944 5.348 1.00 80.94 108 GLN A CA 1
ATOM 826 C C . GLN A 1 108 ? -19.975 5.937 5.546 1.00 80.94 108 GLN A C 1
ATOM 828 O O . GLN A 1 108 ? -20.728 6.042 6.515 1.00 80.94 108 GLN A O 1
ATOM 833 N N . ASP A 1 109 ? -20.014 4.899 4.708 1.00 71.31 109 ASP A N 1
ATOM 834 C CA . ASP A 1 109 ? -20.960 3.781 4.799 1.00 71.31 109 ASP A CA 1
ATOM 835 C C . ASP A 1 109 ? -20.722 2.844 5.992 1.00 71.31 109 ASP A C 1
ATOM 837 O O . ASP A 1 109 ? -21.612 2.065 6.323 1.00 71.31 109 ASP A O 1
ATOM 841 N N . ILE A 1 110 ? -19.554 2.892 6.644 1.00 67.00 110 ILE A N 1
ATOM 842 C CA . ILE A 1 110 ? -19.237 2.129 7.868 1.00 67.00 110 ILE A CA 1
ATOM 843 C C . ILE A 1 110 ? -19.557 2.955 9.124 1.00 67.00 110 ILE A C 1
ATOM 845 O O . ILE A 1 110 ? -20.089 2.428 10.101 1.00 67.00 110 ILE A O 1
ATOM 849 N N . GLU A 1 111 ? -19.330 4.267 9.082 1.00 60.00 111 GLU A N 1
ATOM 850 C CA . GLU A 1 111 ? -19.673 5.172 10.184 1.00 60.00 111 GLU A CA 1
ATOM 851 C C . GLU A 1 111 ? -21.194 5.327 10.360 1.00 60.00 111 GLU A C 1
ATOM 853 O O . GLU A 1 111 ? -21.677 5.550 11.472 1.00 60.00 111 GLU A O 1
ATOM 858 N N . LEU A 1 112 ? -21.964 5.180 9.275 1.00 57.50 112 LEU A N 1
ATOM 859 C CA . LEU A 1 112 ? -23.430 5.130 9.284 1.00 57.50 112 LEU A CA 1
ATOM 860 C C . LEU A 1 112 ? -23.977 3.986 10.176 1.00 57.50 112 LEU A C 1
ATOM 862 O O . LEU A 1 112 ? -24.749 4.279 11.090 1.00 57.50 112 LEU A O 1
ATOM 866 N N . PRO A 1 113 ? -23.587 2.708 9.998 1.00 54.19 113 PRO A N 1
ATOM 867 C CA . PRO A 1 113 ? -24.009 1.617 10.870 1.00 54.19 113 PRO A CA 1
ATOM 868 C C . PRO A 1 113 ? -23.453 1.719 12.296 1.00 54.19 113 PRO A C 1
ATOM 870 O O . PRO A 1 113 ? -24.193 1.399 13.224 1.00 54.19 113 PRO A O 1
ATOM 873 N N . GLU A 1 114 ? -22.226 2.212 12.521 1.00 55.78 114 GLU A N 1
ATOM 874 C CA . GLU A 1 114 ? -21.729 2.447 13.892 1.00 55.78 114 GLU A CA 1
ATOM 875 C C . GLU A 1 114 ? -22.530 3.536 14.624 1.00 55.78 114 GLU A C 1
ATOM 877 O O . GLU A 1 114 ? -22.900 3.340 15.781 1.00 55.78 114 GLU A O 1
ATOM 882 N N . LYS A 1 115 ? -22.884 4.650 13.964 1.00 53.19 115 LYS A N 1
ATOM 883 C CA . LYS A 1 115 ? -23.732 5.698 14.568 1.00 53.19 115 LYS A CA 1
ATOM 884 C C . LYS A 1 115 ? -25.169 5.233 14.802 1.00 53.19 115 LYS A C 1
ATOM 886 O O . LYS A 1 115 ? -25.760 5.617 15.806 1.00 53.19 115 LYS A O 1
ATOM 891 N N . VAL A 1 116 ? -25.722 4.386 13.932 1.00 56.06 116 VAL A N 1
ATOM 892 C CA . VAL A 1 116 ? -27.039 3.760 14.154 1.00 56.06 116 VAL A CA 1
ATOM 893 C C . VAL A 1 116 ? -27.000 2.811 15.360 1.00 56.06 116 VAL A C 1
ATOM 895 O O . VAL A 1 116 ? -27.925 2.824 16.169 1.00 56.06 116 VAL A O 1
ATOM 898 N N . LEU A 1 117 ? -25.920 2.041 15.536 1.00 54.41 117 LEU A N 1
ATOM 899 C CA . LEU A 1 117 ? -25.733 1.156 16.695 1.00 54.41 117 LEU A CA 1
ATOM 900 C C . LEU A 1 117 ? -25.433 1.928 17.993 1.00 54.41 117 LEU A C 1
ATOM 902 O O . LEU A 1 117 ? -25.860 1.508 19.066 1.00 54.41 117 LEU A O 1
ATOM 906 N N . ALA A 1 118 ? -24.754 3.073 17.904 1.00 56.72 118 ALA A N 1
ATOM 907 C CA . ALA A 1 118 ? -24.470 3.954 19.038 1.00 56.72 118 ALA A CA 1
ATOM 908 C C . ALA A 1 118 ? -25.637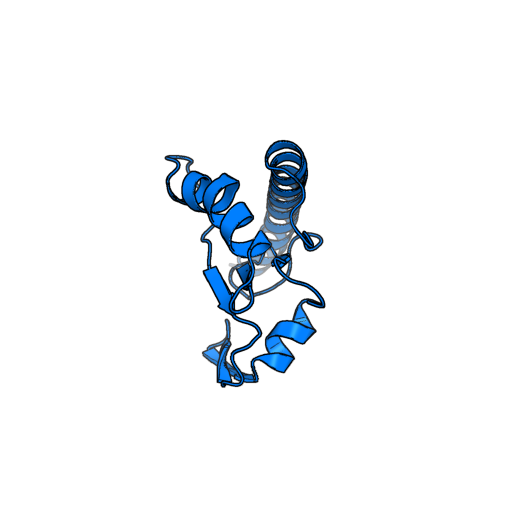 4.899 19.399 1.00 56.72 118 ALA A C 1
ATOM 910 O O . ALA A 1 118 ? -25.615 5.512 20.463 1.00 56.72 118 ALA A O 1
ATOM 911 N N . GLY A 1 119 ? -26.661 5.012 18.545 1.00 46.66 119 GLY A N 1
ATOM 912 C CA . GLY A 1 119 ? -27.816 5.905 18.708 1.00 46.66 119 GLY A CA 1
ATOM 913 C C . GLY A 1 119 ? -28.985 5.340 19.522 1.00 46.66 119 GLY A C 1
ATOM 914 O O . GLY A 1 119 ? -30.075 5.904 19.475 1.00 46.66 119 GLY A O 1
ATOM 915 N N . THR A 1 120 ? -28.794 4.237 20.255 1.00 46.47 120 THR A N 1
ATOM 916 C CA . THR A 1 120 ? -29.798 3.734 21.210 1.00 46.47 120 THR A CA 1
ATOM 917 C C . THR A 1 120 ? -29.406 4.127 22.634 1.00 46.47 120 THR A C 1
ATOM 919 O O . THR A 1 120 ? -28.894 3.306 23.401 1.00 46.47 120 THR A O 1
ATOM 922 N N . GLN A 1 121 ? -29.611 5.405 22.954 1.00 42.16 121 GLN A N 1
ATOM 923 C CA . GLN A 1 121 ? -29.864 5.937 24.300 1.00 42.16 121 GLN A CA 1
ATOM 924 C C . GLN A 1 121 ? -30.370 7.374 24.210 1.00 42.16 121 GLN A C 1
ATOM 926 O O . GLN A 1 121 ? -29.726 8.181 23.505 1.00 42.16 121 GLN A O 1
#

Radius of gyration: 15.69 Å; chains: 1; bounding box: 45×35×38 Å

InterPro domains:
  IPR012336 Thioredoxin-like fold [PF13098] (2-99)
  IPR036249 Thioredoxin-like superfamily [SSF52833] (2-105)

Organism: NCBI:txid1049564

Foldseek 3Di:
DWEAEPPDPQQVCCCVLPVVVQVVDPDDPRDDDDYDYLPDQAWDQALVRDTDGSVVVCVVLPNDAPGKDFDADSRRDTQFRIDHTHDDSVVVVVVVVVSVVSSVVSVVVVVVVVCVVVPPD

Secondary structure (DSSP, 8-state):
-EEE-TT-HHHHHHIIIIIHHHHHS--TTPPPP-EEETT--SEEE-TTS-EEEHHHHHHHTT--SSSEE--B-TT--B-S--EE----HHHHHHHHHHHHHHHHHHHHHHHHHHHHHHT--

pLDDT: mean 90.31, std 13.05, range [42.16, 98.62]

Sequence (121 aa):
MVFTAEACSYCEQLAHDVLIPLQASDEQNKPIIKAFDISTGNKIIDFDGSKVRGRNFISRYTVFATPTVVILDSQGKQLAAPIVGYNSKDAYLILLNNAIDSSRTAMQDIELPEKVLAGTQ